Protein AF-A0A4R2H285-F1 (afdb_monomer_lite)

Radius of gyration: 14.03 Å; chains: 1; bounding box: 34×29×38 Å

Structure (mmCIF, N/CA/C/O backbone):
data_AF-A0A4R2H285-F1
#
_entry.id   AF-A0A4R2H285-F1
#
loop_
_atom_site.group_PDB
_atom_site.id
_atom_site.type_symbol
_atom_site.label_atom_id
_atom_site.label_alt_id
_atom_site.label_comp_id
_atom_site.label_asym_id
_atom_site.label_entity_id
_atom_site.label_seq_id
_atom_site.pdbx_PDB_ins_code
_atom_site.Cartn_x
_atom_site.Cartn_y
_atom_site.Cartn_z
_atom_site.occupancy
_atom_site.B_iso_or_equiv
_atom_site.auth_seq_id
_atom_site.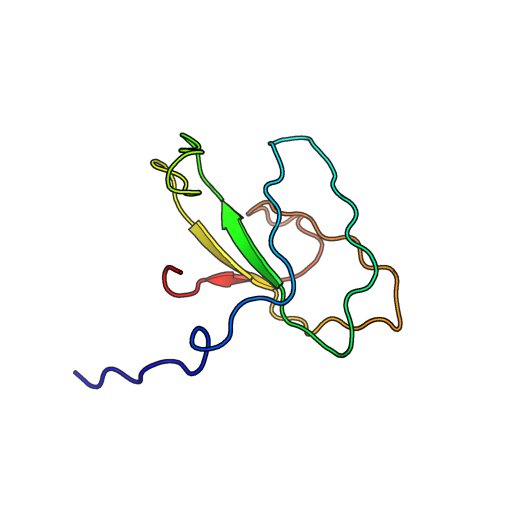auth_comp_id
_atom_site.auth_asym_id
_atom_site.auth_atom_id
_atom_site.pdbx_PDB_model_num
ATOM 1 N N . MET A 1 1 ? -19.263 9.099 -26.180 1.00 35.38 1 MET A N 1
ATOM 2 C CA . MET A 1 1 ? -18.834 8.548 -24.879 1.00 35.38 1 MET A CA 1
ATOM 3 C C . MET A 1 1 ? -18.143 7.230 -25.163 1.00 35.38 1 MET A C 1
ATOM 5 O O . MET A 1 1 ? -18.816 6.242 -25.419 1.00 35.38 1 MET A O 1
ATOM 9 N N . THR A 1 2 ? -16.819 7.233 -25.256 1.00 32.31 2 THR A N 1
ATOM 10 C CA . THR A 1 2 ? -16.048 6.020 -25.541 1.00 32.31 2 THR A CA 1
ATOM 11 C C . THR A 1 2 ? -15.544 5.514 -24.202 1.00 32.31 2 THR A C 1
ATOM 13 O O . THR A 1 2 ? -14.604 6.066 -23.643 1.00 32.31 2 THR A O 1
ATOM 16 N N . SER A 1 3 ? -16.235 4.519 -23.645 1.00 37.56 3 SER A N 1
ATOM 17 C CA . SER A 1 3 ? -15.724 3.750 -22.515 1.00 37.56 3 SER A CA 1
ATOM 18 C C . SER A 1 3 ? -14.556 2.917 -23.039 1.00 37.56 3 SER A C 1
ATOM 20 O O . SER A 1 3 ? -14.736 1.860 -23.641 1.00 37.56 3 SER A O 1
ATOM 22 N N . THR A 1 4 ? -13.344 3.445 -22.905 1.00 43.00 4 THR A N 1
ATOM 23 C CA . THR A 1 4 ? -12.126 2.644 -22.996 1.00 43.00 4 THR A CA 1
ATOM 24 C C . THR A 1 4 ? -12.076 1.781 -21.745 1.00 43.00 4 THR A C 1
ATOM 26 O O . THR A 1 4 ? -11.617 2.230 -20.699 1.00 43.00 4 THR A O 1
ATOM 29 N N . GLY A 1 5 ? -12.609 0.560 -21.838 1.00 38.88 5 GLY A N 1
ATOM 30 C CA . GLY A 1 5 ? -12.447 -0.449 -20.798 1.00 38.88 5 GLY A CA 1
ATOM 31 C C . GLY A 1 5 ? -10.962 -0.631 -20.489 1.00 38.88 5 GLY A C 1
ATOM 32 O O . GLY A 1 5 ? -10.174 -0.962 -21.376 1.00 38.88 5 GLY A O 1
ATOM 33 N N . HIS A 1 6 ? -10.582 -0.356 -19.244 1.00 51.59 6 HIS A N 1
ATOM 34 C CA . HIS A 1 6 ? -9.203 -0.413 -18.784 1.00 51.59 6 HIS A CA 1
ATOM 35 C C . HIS A 1 6 ? -8.767 -1.885 -18.619 1.00 51.59 6 HIS A C 1
ATOM 37 O O . HIS A 1 6 ? -9.460 -2.659 -17.948 1.00 51.59 6 HIS A O 1
ATOM 43 N N . PRO A 1 7 ? -7.634 -2.314 -19.200 1.00 49.41 7 PRO A N 1
ATOM 44 C CA . PRO A 1 7 ? -7.108 -3.662 -19.021 1.00 49.41 7 PRO A CA 1
ATOM 45 C C . PRO A 1 7 ? -6.436 -3.751 -17.645 1.00 49.41 7 PRO A C 1
ATOM 47 O O . PRO A 1 7 ? -5.227 -3.591 -17.536 1.00 49.41 7 PRO A O 1
ATOM 50 N N . GLY A 1 8 ? -7.213 -3.929 -16.575 1.00 48.91 8 GLY A N 1
ATOM 51 C CA . GLY A 1 8 ? -6.643 -3.890 -15.220 1.00 48.91 8 GLY A CA 1
ATOM 52 C C . GLY A 1 8 ? -7.218 -4.849 -14.189 1.00 48.91 8 GLY A C 1
ATOM 53 O O . GLY A 1 8 ? -6.532 -5.139 -13.217 1.00 48.91 8 GLY A O 1
ATOM 54 N N . LEU A 1 9 ? -8.429 -5.380 -14.378 1.00 54.31 9 LEU A N 1
ATOM 55 C CA . LEU A 1 9 ? -9.097 -6.121 -13.299 1.00 54.31 9 LEU A CA 1
ATOM 56 C C . LEU A 1 9 ? -9.645 -7.496 -13.679 1.00 54.31 9 LEU A C 1
ATOM 58 O O . LEU A 1 9 ? -10.485 -8.053 -12.975 1.00 54.31 9 LEU A O 1
ATOM 62 N N . LYS A 1 10 ? -9.198 -8.054 -14.808 1.00 51.28 10 LYS A N 1
ATOM 63 C CA . LYS A 1 10 ? -9.641 -9.390 -15.228 1.00 51.28 10 LYS A CA 1
ATOM 64 C C . LYS A 1 10 ? -8.838 -10.528 -14.587 1.00 51.28 10 LYS A C 1
ATOM 66 O O . LYS A 1 10 ? -9.285 -11.671 -14.635 1.00 51.28 10 LYS A O 1
ATOM 71 N N . ASP A 1 11 ? -7.718 -10.212 -13.939 1.00 66.62 11 ASP A N 1
ATOM 72 C CA . ASP A 1 11 ? -6.860 -11.185 -13.272 1.00 66.62 11 ASP A CA 1
ATOM 73 C C . ASP A 1 11 ? -7.045 -11.119 -11.755 1.00 66.62 11 ASP A C 1
ATOM 75 O O . ASP A 1 11 ? -6.976 -10.058 -11.132 1.00 66.62 11 ASP A O 1
ATOM 79 N N . ARG A 1 12 ? -7.298 -12.280 -11.141 1.00 80.19 12 ARG A N 1
ATOM 80 C CA . ARG A 1 12 ? -7.368 -12.405 -9.681 1.00 80.19 12 ARG A CA 1
ATOM 81 C C . ARG A 1 12 ? -6.020 -11.977 -9.089 1.00 80.19 12 ARG A C 1
ATOM 83 O O . ARG A 1 12 ? -4.992 -12.467 -9.561 1.00 80.19 12 ARG A O 1
ATOM 90 N N . PRO A 1 13 ? -5.997 -11.137 -8.039 1.00 88.44 13 PRO A N 1
ATOM 91 C CA . PRO A 1 13 ? -4.738 -10.723 -7.442 1.00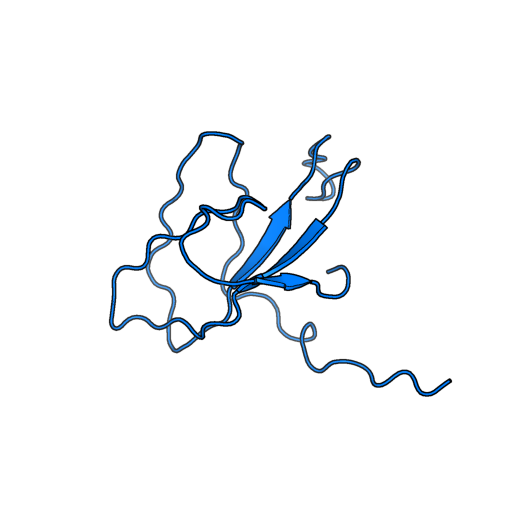 88.44 13 PRO A CA 1
ATOM 92 C C . PRO A 1 13 ? -4.000 -11.947 -6.894 1.00 88.44 13 PRO A C 1
ATOM 94 O O . PRO A 1 13 ? -4.614 -12.831 -6.291 1.00 88.44 13 PRO A O 1
ATOM 97 N N . GLN A 1 14 ? -2.675 -11.983 -7.064 1.00 90.25 14 GLN A N 1
ATOM 98 C CA . GLN A 1 14 ? -1.843 -13.039 -6.480 1.00 90.25 14 GLN A CA 1
ATOM 99 C C . GLN A 1 14 ? -1.973 -13.071 -4.948 1.00 90.25 14 GLN A C 1
ATOM 101 O O . GLN A 1 14 ? -1.908 -14.139 -4.340 1.00 90.25 14 GLN A O 1
ATOM 106 N N . ALA A 1 15 ? -2.175 -11.908 -4.327 1.00 89.94 15 ALA A N 1
ATOM 107 C CA . ALA A 1 15 ? -2.425 -11.777 -2.903 1.00 89.94 15 ALA A CA 1
ATOM 108 C C . ALA A 1 15 ? -3.260 -10.527 -2.604 1.00 89.94 15 ALA A C 1
ATOM 110 O O . ALA A 1 15 ? -3.185 -9.525 -3.311 1.00 89.94 15 ALA A O 1
ATOM 111 N N . SER A 1 16 ? -4.046 -10.588 -1.532 1.00 90.75 16 SER A N 1
ATOM 112 C CA . SER A 1 16 ? -4.809 -9.460 -1.003 1.00 90.75 16 SER A CA 1
ATOM 113 C C . SER A 1 16 ? -4.873 -9.587 0.513 1.00 90.75 16 SER A C 1
ATOM 115 O O . SER A 1 16 ? -5.094 -10.682 1.035 1.00 90.75 16 SER A O 1
ATOM 117 N N . ILE A 1 17 ? -4.649 -8.480 1.214 1.00 91.31 17 ILE A N 1
ATOM 118 C CA . ILE A 1 17 ? -4.651 -8.418 2.674 1.00 91.31 17 ILE A CA 1
ATOM 119 C C . ILE A 1 17 ? -5.444 -7.199 3.134 1.00 91.31 17 ILE A C 1
ATOM 121 O O . ILE A 1 17 ? -5.478 -6.174 2.457 1.00 91.31 17 ILE A O 1
ATOM 125 N N . TYR A 1 18 ? -6.058 -7.309 4.308 1.00 90.50 18 TYR A N 1
ATOM 126 C CA . TYR A 1 18 ? -6.624 -6.169 5.016 1.00 90.50 18 TYR A CA 1
ATOM 127 C C . TYR A 1 18 ? -5.621 -5.693 6.067 1.00 90.50 18 TYR A C 1
ATOM 129 O O . TYR A 1 18 ? -5.145 -6.491 6.877 1.00 90.50 18 TYR A O 1
ATOM 137 N N . VAL A 1 19 ? -5.315 -4.397 6.060 1.00 90.94 19 VAL A N 1
ATOM 138 C CA . VAL A 1 19 ? -4.427 -3.760 7.038 1.00 90.94 19 VAL A CA 1
ATOM 139 C C . VAL A 1 19 ? -5.242 -2.737 7.817 1.00 90.94 19 VAL A C 1
ATOM 141 O O . VAL A 1 19 ? -5.826 -1.825 7.236 1.00 90.94 19 VAL A O 1
ATOM 144 N N . ARG A 1 20 ? -5.312 -2.898 9.141 1.00 90.56 20 ARG A N 1
ATOM 145 C CA . ARG A 1 20 ? -5.974 -1.919 10.013 1.00 90.56 20 ARG A CA 1
ATOM 146 C C . ARG A 1 20 ? -5.151 -0.635 10.095 1.00 90.56 20 ARG A C 1
ATOM 148 O O . ARG A 1 20 ? -3.926 -0.665 9.984 1.00 90.56 20 ARG A O 1
ATOM 155 N N . ALA A 1 21 ? -5.827 0.482 10.356 1.00 86.62 21 ALA A N 1
ATOM 156 C CA . ALA A 1 21 ? -5.170 1.757 10.623 1.00 86.62 21 ALA A CA 1
ATOM 157 C C . ALA A 1 21 ? -4.083 1.608 11.706 1.00 86.62 21 ALA A C 1
ATOM 159 O O . ALA A 1 21 ? -4.236 0.832 12.654 1.00 86.62 21 ALA A O 1
ATOM 160 N N . SER A 1 22 ? -2.968 2.322 11.529 1.00 85.44 22 SER A N 1
ATOM 161 C CA . SER A 1 22 ? -1.789 2.291 12.413 1.00 85.44 22 SER A CA 1
ATOM 162 C C . SER A 1 22 ? -1.147 0.909 12.608 1.00 85.44 22 SER A C 1
ATOM 164 O O . SER A 1 22 ? -0.338 0.724 13.515 1.00 85.44 22 SER A O 1
ATOM 166 N N . SER A 1 23 ? -1.482 -0.066 11.761 1.00 89.38 23 SER A N 1
ATOM 167 C CA . SER A 1 23 ? -0.892 -1.406 11.776 1.00 89.38 23 SER A CA 1
ATOM 168 C C . SER A 1 23 ? 0.073 -1.593 10.609 1.00 89.38 23 SER A C 1
ATOM 170 O O . SER A 1 23 ? 0.031 -0.869 9.616 1.00 89.38 23 SER A O 1
ATOM 172 N N . LYS A 1 24 ? 0.945 -2.595 10.724 1.00 89.81 24 LYS A N 1
ATOM 173 C CA . LYS A 1 24 ? 1.849 -3.024 9.654 1.00 89.81 24 LYS A CA 1
ATOM 174 C C . LYS A 1 24 ? 1.534 -4.464 9.276 1.00 89.81 24 LYS A C 1
ATOM 176 O O . LYS A 1 24 ? 1.148 -5.256 10.133 1.00 89.81 24 L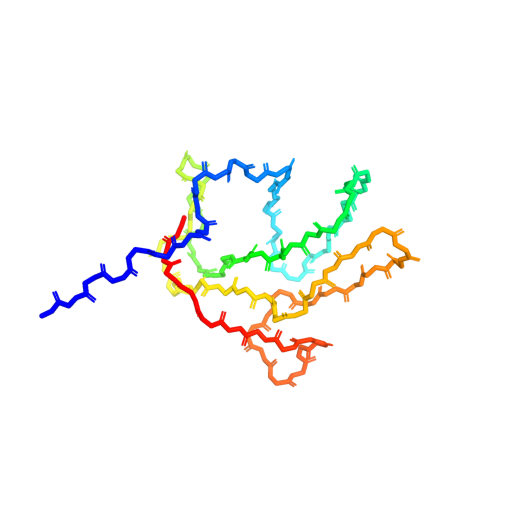YS A O 1
ATOM 181 N N . ALA A 1 25 ? 1.731 -4.796 8.009 1.00 91.19 25 ALA A N 1
ATOM 182 C CA . ALA A 1 25 ? 1.641 -6.158 7.516 1.00 91.19 25 ALA A CA 1
ATOM 183 C C . ALA A 1 25 ? 2.829 -6.442 6.598 1.00 91.19 25 ALA A C 1
ATOM 185 O O . ALA A 1 25 ? 3.228 -5.583 5.815 1.00 91.19 25 ALA A O 1
ATOM 186 N N . THR A 1 26 ? 3.365 -7.655 6.697 1.00 92.00 26 THR A N 1
ATOM 187 C CA . THR A 1 26 ? 4.443 -8.137 5.833 1.00 92.00 26 THR A CA 1
ATOM 188 C C . THR A 1 26 ? 3.898 -9.263 4.980 1.00 92.00 26 THR A C 1
ATOM 190 O O . THR A 1 26 ? 3.359 -10.239 5.501 1.00 92.00 26 THR A O 1
ATOM 193 N N . LEU A 1 27 ? 4.056 -9.131 3.669 1.00 89.44 27 LEU A 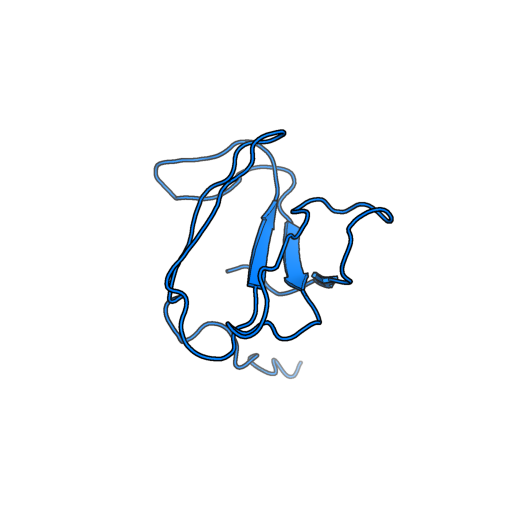N 1
ATOM 194 C CA . LEU A 1 27 ? 3.679 -10.146 2.702 1.00 89.44 27 LEU A CA 1
ATOM 195 C C . LEU A 1 27 ? 4.945 -10.656 2.016 1.00 89.44 27 LEU A C 1
ATOM 197 O O . LEU A 1 27 ? 5.726 -9.868 1.490 1.00 89.44 27 LEU A O 1
ATOM 201 N N . SER A 1 28 ? 5.155 -11.968 2.043 1.00 89.12 28 SER A N 1
ATOM 202 C CA . SER A 1 28 ? 6.320 -12.628 1.453 1.00 89.12 28 SER A CA 1
ATOM 203 C C . SER A 1 28 ? 5.901 -13.602 0.352 1.00 89.12 28 SER A C 1
ATOM 205 O O . SER A 1 28 ? 4.740 -13.997 0.251 1.00 89.12 28 SER A O 1
ATOM 207 N N . GLY A 1 29 ? 6.851 -13.981 -0.507 1.00 87.25 29 GLY A N 1
ATOM 208 C CA . GLY A 1 29 ? 6.610 -14.967 -1.566 1.00 87.25 29 GLY A CA 1
ATOM 209 C C . GLY A 1 29 ? 5.819 -14.445 -2.772 1.00 87.25 29 GLY A C 1
ATOM 210 O O . GLY A 1 29 ? 5.298 -15.249 -3.549 1.00 87.25 29 GLY A O 1
ATOM 211 N N . ILE A 1 30 ? 5.734 -13.123 -2.956 1.00 88.06 30 ILE A N 1
ATOM 212 C CA . ILE A 1 30 ? 5.225 -12.535 -4.200 1.00 88.06 30 ILE A CA 1
ATOM 213 C C . ILE A 1 30 ? 6.250 -12.767 -5.310 1.00 88.06 30 ILE A C 1
ATOM 215 O O . ILE A 1 30 ? 7.452 -12.628 -5.097 1.00 88.06 30 ILE A O 1
ATOM 219 N N . ARG A 1 31 ? 5.778 -13.214 -6.475 1.00 87.62 31 ARG A N 1
ATOM 220 C CA . ARG A 1 31 ? 6.628 -13.680 -7.575 1.00 87.62 31 ARG A CA 1
ATOM 221 C C . ARG A 1 31 ? 6.512 -12.723 -8.751 1.00 87.62 31 ARG A C 1
ATOM 223 O O . ARG A 1 31 ? 5.431 -12.212 -9.019 1.00 87.62 31 ARG A O 1
ATOM 230 N N . GLY A 1 32 ? 7.611 -12.558 -9.482 1.00 89.00 32 GLY A N 1
ATOM 231 C CA . GLY A 1 32 ? 7.668 -11.675 -10.644 1.00 89.00 32 GLY A CA 1
ATOM 232 C C . GLY A 1 32 ? 7.517 -10.199 -10.278 1.00 89.00 32 GLY A C 1
ATOM 233 O O . GLY A 1 32 ? 7.641 -9.812 -9.117 1.00 89.00 32 GLY A O 1
ATOM 234 N N . SER A 1 33 ? 7.269 -9.378 -11.293 1.00 91.06 33 SER A N 1
ATOM 235 C CA . SER A 1 33 ? 6.985 -7.956 -11.112 1.00 91.06 33 SER A CA 1
ATOM 236 C C . SER A 1 33 ? 5.484 -7.721 -11.014 1.00 91.06 33 SER A C 1
ATOM 238 O O . SER A 1 33 ? 4.717 -8.306 -11.781 1.00 91.06 33 SER A O 1
ATOM 240 N N . TYR A 1 34 ? 5.068 -6.822 -10.133 1.00 89.62 34 TYR A N 1
ATOM 241 C CA . TYR A 1 34 ? 3.665 -6.608 -9.800 1.00 89.62 34 TYR A CA 1
ATOM 242 C C . TYR A 1 34 ? 3.350 -5.127 -9.582 1.00 89.62 34 TYR A C 1
ATOM 244 O O . TYR A 1 34 ? 4.226 -4.306 -9.312 1.00 89.62 34 TYR A O 1
ATOM 252 N N . TYR A 1 35 ? 2.065 -4.802 -9.696 1.00 91.50 35 TYR A N 1
ATOM 253 C CA . TYR A 1 35 ? 1.512 -3.522 -9.273 1.00 91.50 35 TYR A CA 1
ATOM 254 C C . TYR A 1 35 ? 0.781 -3.702 -7.951 1.00 91.50 35 TYR A C 1
ATOM 256 O O . TYR A 1 35 ? 0.168 -4.744 -7.707 1.00 91.50 35 TYR A O 1
ATOM 264 N N . VAL A 1 36 ? 0.834 -2.678 -7.106 1.00 90.56 36 VAL A N 1
ATOM 265 C CA . VAL A 1 36 ? 0.087 -2.647 -5.852 1.00 90.56 36 VAL A CA 1
ATOM 266 C C . VAL A 1 36 ? -1.101 -1.715 -6.022 1.00 90.56 36 VAL A C 1
ATOM 268 O O . VAL A 1 36 ? -0.938 -0.527 -6.297 1.00 90.56 36 VAL A O 1
ATOM 271 N N . PHE A 1 37 ? -2.284 -2.285 -5.834 1.00 91.56 37 PHE A N 1
ATOM 272 C CA . PHE A 1 37 ? -3.552 -1.577 -5.741 1.00 91.56 37 PHE A CA 1
ATOM 273 C C . PHE A 1 37 ? -4.020 -1.631 -4.295 1.00 91.56 37 PHE A C 1
ATOM 275 O O . PHE A 1 37 ? -3.877 -2.668 -3.636 1.00 91.56 37 PHE A O 1
ATOM 282 N N . PHE A 1 38 ? -4.600 -0.549 -3.800 1.00 90.56 38 PHE A N 1
ATOM 283 C CA . PHE A 1 38 ? -5.146 -0.517 -2.454 1.00 90.56 38 PHE A CA 1
ATOM 284 C C . PHE A 1 38 ? -6.447 0.275 -2.400 1.00 90.56 38 PHE A C 1
ATOM 2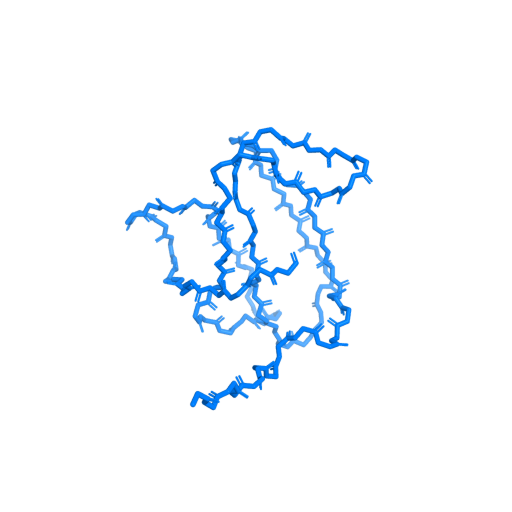86 O O . PHE A 1 38 ? -6.734 1.131 -3.235 1.00 90.56 38 PHE A O 1
ATOM 293 N N . LYS A 1 39 ? -7.255 -0.092 -1.408 1.00 90.19 39 LYS A N 1
ATOM 294 C CA . LYS A 1 39 ? -8.493 0.585 -1.049 1.00 90.19 39 LYS A CA 1
ATOM 295 C C . LYS A 1 39 ? -8.272 1.191 0.326 1.00 90.19 39 LYS A C 1
ATOM 297 O O . LYS A 1 39 ? -7.735 0.505 1.202 1.00 90.19 39 LYS A O 1
ATOM 302 N N . SER A 1 40 ? -8.718 2.417 0.535 1.00 90.75 40 SER A N 1
ATOM 303 C CA . SER A 1 40 ? -8.788 3.025 1.864 1.00 90.75 40 SER A CA 1
ATOM 304 C C . SER A 1 40 ? -10.194 3.536 2.128 1.00 90.75 40 SER A C 1
ATOM 306 O O . SER A 1 40 ? -10.935 3.821 1.192 1.00 90.75 40 SER A O 1
ATOM 308 N N . GLY A 1 41 ? -10.552 3.644 3.400 1.00 91.81 41 GLY A N 1
ATOM 309 C CA . GLY A 1 41 ? -11.836 4.171 3.827 1.00 91.81 41 GLY A CA 1
ATOM 310 C C . GLY A 1 41 ? -12.129 3.810 5.274 1.00 91.81 41 GLY A C 1
ATOM 311 O O . GLY A 1 41 ? -11.273 3.297 6.006 1.00 91.81 41 GLY A O 1
ATOM 312 N N . THR A 1 42 ? -13.362 4.067 5.672 1.00 92.56 42 THR A N 1
ATOM 313 C CA . THR A 1 42 ? -13.910 3.805 7.004 1.00 92.56 42 THR A CA 1
ATOM 314 C C . THR A 1 42 ? -15.091 2.829 6.890 1.00 92.56 42 THR A C 1
ATOM 316 O O . THR A 1 42 ? -15.483 2.417 5.794 1.00 92.56 42 THR A O 1
ATOM 319 N N . GLY A 1 43 ? -15.582 2.324 8.027 1.00 93.12 43 GLY A N 1
ATOM 320 C CA . GLY A 1 43 ? -16.671 1.338 8.037 1.00 93.12 43 GLY A CA 1
ATOM 321 C C . GLY A 1 43 ? -16.315 0.022 7.330 1.00 93.12 43 GLY A C 1
ATOM 322 O O . GLY A 1 43 ? -16.925 -0.352 6.335 1.00 93.12 43 GLY A O 1
ATOM 323 N N . TRP A 1 44 ? -15.284 -0.690 7.803 1.00 92.44 44 TRP A N 1
ATOM 324 C CA . TRP A 1 44 ? -14.915 -1.986 7.218 1.00 92.44 44 TRP A CA 1
ATOM 325 C C . TRP A 1 44 ? -16.035 -3.028 7.388 1.00 92.44 44 TRP A C 1
ATOM 327 O O . TRP A 1 44 ? -16.323 -3.467 8.504 1.00 92.44 44 TRP A O 1
ATOM 337 N N . ASP A 1 45 ? -16.598 -3.479 6.270 1.00 92.94 45 ASP A N 1
ATOM 338 C CA . ASP A 1 45 ? -17.533 -4.596 6.171 1.00 92.94 45 ASP A CA 1
ATOM 339 C C . ASP A 1 45 ? -16.757 -5.881 5.854 1.00 92.94 45 ASP A C 1
ATOM 341 O O . ASP A 1 45 ? -16.359 -6.144 4.715 1.00 92.94 45 ASP A O 1
ATOM 345 N N . ALA A 1 46 ? -16.536 -6.700 6.882 1.00 89.38 46 ALA A N 1
ATOM 346 C CA . ALA A 1 46 ? -15.788 -7.947 6.759 1.00 89.38 46 ALA A CA 1
ATOM 347 C C . ALA A 1 46 ? -16.505 -9.010 5.910 1.00 89.38 46 ALA A C 1
ATOM 349 O O . ALA A 1 46 ? -15.828 -9.840 5.298 1.00 89.38 46 ALA A O 1
ATOM 350 N N . ALA A 1 47 ? -17.842 -8.990 5.859 1.00 92.19 47 ALA A N 1
ATOM 351 C CA . ALA A 1 47 ? -18.620 -9.968 5.104 1.00 92.19 47 ALA A CA 1
ATOM 352 C C . ALA A 1 47 ? -18.454 -9.745 3.596 1.00 92.19 47 ALA A C 1
ATOM 354 O O . ALA A 1 47 ? -18.234 -10.698 2.849 1.00 92.19 47 ALA A O 1
ATOM 355 N N . ASN A 1 48 ? -18.472 -8.479 3.171 1.00 89.25 48 ASN A N 1
ATOM 356 C CA . ASN A 1 48 ? -18.323 -8.099 1.763 1.00 89.25 48 ASN A CA 1
ATOM 357 C C . ASN A 1 48 ? -16.900 -7.648 1.387 1.00 89.25 48 ASN A C 1
ATOM 359 O O . ASN A 1 48 ? -16.640 -7.345 0.225 1.00 89.25 48 ASN A O 1
ATOM 363 N N . ARG A 1 49 ? -15.972 -7.620 2.353 1.00 87.88 49 ARG A N 1
ATOM 364 C CA . ARG A 1 49 ? -14.560 -7.228 2.193 1.00 87.88 49 ARG A CA 1
ATOM 365 C C . ARG A 1 49 ? -14.385 -5.846 1.551 1.00 87.88 49 ARG A C 1
ATOM 367 O O . ARG A 1 49 ? -13.574 -5.675 0.637 1.00 87.88 49 ARG A O 1
ATOM 374 N N . ARG A 1 50 ? -15.150 -4.862 2.027 1.00 89.31 50 ARG A N 1
ATOM 375 C CA . ARG A 1 50 ? -15.151 -3.492 1.490 1.00 89.31 50 ARG A CA 1
ATOM 376 C C . ARG A 1 50 ? -15.281 -2.443 2.588 1.00 89.31 50 ARG A C 1
ATOM 378 O O . ARG A 1 50 ? -15.781 -2.733 3.668 1.00 89.31 50 ARG A O 1
ATOM 385 N N . PHE A 1 51 ? -14.862 -1.221 2.283 1.00 91.94 51 PHE A N 1
ATOM 386 C CA . PHE A 1 51 ? -15.218 -0.043 3.071 1.00 91.94 51 PHE A CA 1
ATOM 387 C C . PHE A 1 51 ? -16.619 0.432 2.675 1.00 91.94 51 PHE A C 1
ATOM 389 O O . PHE A 1 51 ? -17.045 0.231 1.532 1.00 91.94 51 PHE A O 1
ATOM 396 N N . THR A 1 52 ? -17.355 1.006 3.624 1.00 95.06 52 THR A N 1
ATOM 397 C CA . THR A 1 52 ? -18.703 1.547 3.384 1.00 95.06 52 THR A CA 1
ATOM 398 C C . THR A 1 52 ? -18.728 3.069 3.333 1.00 95.06 52 THR A C 1
ATOM 400 O O . THR A 1 52 ? -19.720 3.634 2.883 1.00 95.06 52 THR A O 1
ATOM 403 N N . GLU A 1 53 ? -17.652 3.719 3.773 1.00 94.12 53 GLU A N 1
ATOM 404 C CA . GLU A 1 53 ? -17.530 5.169 3.928 1.00 94.12 53 GLU A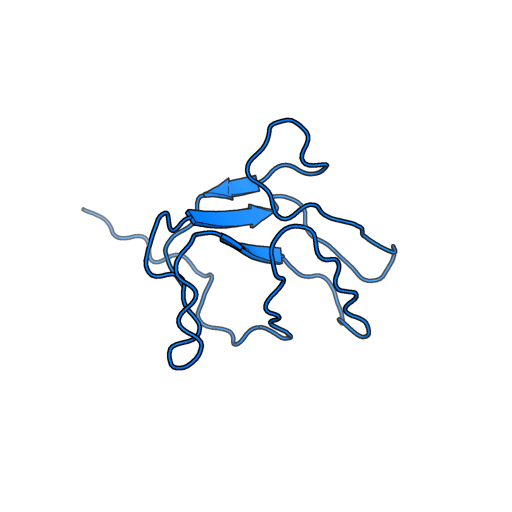 CA 1
ATOM 405 C C . GLU A 1 53 ? -16.137 5.630 3.459 1.00 94.12 53 GLU A C 1
ATOM 407 O O . GLU A 1 53 ? -15.179 4.850 3.481 1.00 94.12 53 GLU A O 1
ATOM 412 N N . ASP A 1 54 ? -16.037 6.875 2.978 1.00 90.56 54 ASP A N 1
ATOM 413 C CA . ASP A 1 54 ? -14.789 7.539 2.550 1.00 90.56 54 ASP A CA 1
ATOM 414 C C . ASP A 1 54 ? -13.884 6.697 1.629 1.00 90.56 54 ASP A C 1
ATOM 416 O O . ASP A 1 54 ? -12.659 6.674 1.762 1.00 90.56 54 ASP A O 1
ATOM 420 N N . CYS A 1 55 ? -14.498 5.955 0.705 1.00 90.44 55 CYS A N 1
ATOM 421 C CA . CYS A 1 55 ? -13.797 5.000 -0.145 1.00 90.44 55 CYS A CA 1
ATOM 422 C C . CYS A 1 55 ? -12.889 5.706 -1.161 1.00 90.44 55 CYS A C 1
ATOM 424 O O . CYS A 1 55 ? -13.353 6.539 -1.938 1.00 90.44 55 CYS A O 1
ATOM 426 N N . ALA A 1 56 ? -11.622 5.303 -1.205 1.00 89.75 56 ALA A N 1
ATOM 427 C CA . ALA A 1 56 ? -10.676 5.670 -2.253 1.00 89.75 56 ALA A CA 1
ATOM 428 C C . ALA A 1 56 ? -10.017 4.416 -2.835 1.00 89.75 56 ALA A C 1
ATOM 430 O O . ALA A 1 56 ? -9.815 3.421 -2.127 1.00 89.75 56 ALA A O 1
ATOM 431 N N . TYR A 1 57 ? -9.694 4.483 -4.124 1.00 91.19 57 TYR A N 1
ATOM 432 C CA . TYR A 1 57 ? -9.120 3.392 -4.903 1.00 91.19 57 TYR A CA 1
ATOM 433 C C . TYR A 1 57 ? -7.890 3.917 -5.624 1.00 91.19 57 TYR A C 1
ATOM 435 O O . TYR A 1 57 ? -7.976 4.829 -6.445 1.00 91.19 57 TYR A O 1
ATOM 443 N N . GLU A 1 58 ? -6.737 3.352 -5.295 1.00 90.19 58 GLU A N 1
ATOM 444 C CA . GLU A 1 58 ? -5.456 3.881 -5.744 1.00 90.19 58 GLU A CA 1
ATOM 445 C C . GLU A 1 58 ? -4.530 2.748 -6.185 1.00 90.19 58 GLU A C 1
ATOM 447 O O . GLU A 1 58 ? -4.629 1.594 -5.742 1.00 90.19 58 GLU A O 1
ATOM 452 N N . ARG A 1 59 ? -3.599 3.095 -7.067 1.00 90.38 59 ARG A N 1
ATOM 453 C CA . ARG A 1 59 ? -2.492 2.242 -7.494 1.00 90.38 59 ARG A CA 1
ATOM 454 C C . ARG A 1 59 ? -1.197 3.019 -7.324 1.00 90.38 59 ARG A C 1
ATOM 456 O O . ARG A 1 59 ? -1.132 4.183 -7.700 1.00 90.38 59 ARG A O 1
ATOM 463 N N . TYR A 1 60 ? -0.152 2.371 -6.825 1.00 89.50 60 TYR A N 1
ATOM 464 C CA . TYR A 1 60 ? 1.193 2.942 -6.911 1.00 89.50 60 TYR A CA 1
ATOM 465 C C . TYR A 1 60 ? 1.650 3.014 -8.366 1.00 89.50 60 TYR A C 1
ATOM 467 O O . TYR A 1 60 ? 1.478 2.056 -9.128 1.00 89.50 60 TYR A O 1
ATOM 475 N N . ASP A 1 61 ? 2.250 4.136 -8.753 1.00 88.06 61 ASP A N 1
ATOM 476 C CA . ASP A 1 61 ? 2.694 4.333 -10.135 1.00 88.06 61 ASP A CA 1
ATOM 477 C C . ASP A 1 61 ? 3.874 3.426 -10.486 1.00 88.06 61 ASP A C 1
ATOM 479 O O . ASP A 1 61 ? 3.964 2.923 -11.611 1.00 88.06 61 ASP A O 1
ATOM 483 N N . GLU A 1 62 ? 4.719 3.163 -9.491 1.00 87.56 62 GLU A N 1
ATOM 484 C CA . GLU A 1 62 ? 5.872 2.279 -9.578 1.00 87.56 62 GLU A CA 1
ATOM 485 C C . GLU A 1 62 ? 5.474 0.814 -9.791 1.00 87.56 62 GLU A C 1
ATOM 487 O O . GLU A 1 62 ? 4.476 0.302 -9.272 1.00 87.56 62 GLU A O 1
ATOM 492 N N . ARG A 1 63 ? 6.312 0.116 -10.560 1.00 89.81 63 ARG A N 1
ATOM 493 C CA . ARG A 1 63 ? 6.255 -1.335 -10.702 1.00 89.81 63 ARG A CA 1
ATOM 494 C C . ARG A 1 63 ? 7.215 -1.949 -9.690 1.00 89.81 63 ARG A C 1
ATOM 496 O O . ARG A 1 63 ? 8.403 -1.652 -9.720 1.00 89.81 63 ARG A O 1
ATOM 503 N N . PHE A 1 64 ? 6.697 -2.824 -8.838 1.00 88.56 64 PHE A N 1
ATOM 504 C CA . PHE A 1 64 ? 7.473 -3.511 -7.812 1.00 88.56 64 PHE A CA 1
ATOM 505 C C . PHE A 1 64 ? 7.972 -4.856 -8.327 1.00 88.56 64 PHE A C 1
ATOM 507 O O . PHE A 1 64 ? 7.401 -5.441 -9.253 1.00 88.56 64 PHE A O 1
ATOM 514 N N . ASP A 1 65 ? 9.014 -5.375 -7.691 1.00 88.00 65 ASP A N 1
ATOM 515 C CA . ASP A 1 65 ? 9.547 -6.705 -7.948 1.00 88.00 65 ASP A CA 1
ATOM 516 C C . ASP A 1 65 ? 10.253 -7.272 -6.707 1.00 88.00 65 ASP A C 1
ATOM 518 O O . ASP A 1 65 ? 10.440 -6.587 -5.699 1.00 88.00 65 ASP A O 1
ATOM 522 N N . GLY A 1 66 ? 10.625 -8.551 -6.789 1.00 79.31 66 GLY A N 1
ATOM 523 C CA . GLY A 1 66 ? 11.288 -9.282 -5.709 1.00 79.31 66 GLY A CA 1
ATOM 524 C C . GLY A 1 66 ? 12.785 -9.002 -5.544 1.00 79.31 66 GLY A C 1
ATOM 525 O O . GLY A 1 66 ? 13.424 -9.692 -4.754 1.00 79.31 66 GLY A O 1
ATOM 526 N N . SER A 1 67 ? 13.362 -8.043 -6.274 1.00 80.56 67 SER A N 1
ATOM 527 C CA . SER A 1 67 ? 14.790 -7.702 -6.161 1.00 80.56 67 SER A CA 1
ATOM 528 C C . SER A 1 67 ? 15.084 -6.896 -4.895 1.00 80.56 67 SER A C 1
ATOM 530 O O . SER A 1 67 ? 16.222 -6.880 -4.429 1.00 80.56 67 SER A O 1
ATOM 532 N N . PHE A 1 68 ? 14.065 -6.248 -4.320 1.00 77.75 68 PHE A N 1
ATOM 533 C CA . PHE A 1 68 ? 14.185 -5.406 -3.133 1.00 77.75 68 PHE A CA 1
ATOM 534 C C . PHE A 1 68 ? 13.112 -5.730 -2.092 1.00 77.75 68 PHE A C 1
ATOM 536 O O . PHE A 1 68 ? 12.010 -6.179 -2.407 1.00 77.75 68 PHE A O 1
ATOM 543 N N . ASN A 1 69 ? 13.430 -5.447 -0.828 1.00 80.75 69 ASN A N 1
ATOM 544 C CA . ASN A 1 69 ? 12.446 -5.445 0.250 1.00 80.75 69 ASN A CA 1
ATOM 545 C C . ASN A 1 69 ? 11.768 -4.075 0.289 1.00 80.75 69 ASN A C 1
ATOM 547 O O . ASN A 1 69 ? 12.326 -3.111 0.814 1.00 80.75 69 ASN A O 1
ATOM 551 N N . TRP A 1 70 ? 10.574 -3.990 -0.283 1.00 83.38 70 TRP A N 1
ATOM 552 C CA . TRP A 1 70 ? 9.812 -2.749 -0.333 1.00 83.38 70 TRP A CA 1
ATOM 553 C C . TRP A 1 70 ? 9.044 -2.502 0.967 1.00 83.38 70 TRP A C 1
ATOM 555 O O . TRP A 1 70 ? 8.448 -3.412 1.542 1.00 83.38 70 TRP A O 1
ATOM 565 N N . SER A 1 71 ? 9.012 -1.241 1.395 1.00 86.12 71 SER A N 1
ATOM 566 C CA . SER A 1 71 ? 8.105 -0.746 2.429 1.00 86.12 71 SER A CA 1
ATOM 567 C C . SER A 1 71 ? 7.298 0.396 1.832 1.00 86.12 71 SER A C 1
ATOM 569 O O . SER A 1 71 ? 7.876 1.333 1.291 1.00 86.12 71 SER A O 1
ATOM 571 N N . ILE A 1 72 ? 5.974 0.321 1.927 1.00 82.75 72 ILE A N 1
ATOM 572 C CA . ILE A 1 72 ? 5.048 1.299 1.346 1.00 82.75 72 ILE A CA 1
ATOM 573 C C . ILE A 1 72 ? 4.010 1.731 2.382 1.00 82.75 72 ILE A C 1
ATOM 575 O O . ILE A 1 72 ? 3.624 0.948 3.252 1.00 82.75 72 ILE A O 1
ATOM 579 N N . SER A 1 73 ? 3.573 2.985 2.300 1.00 83.50 73 SER A N 1
ATOM 580 C CA . SER A 1 73 ? 2.594 3.572 3.222 1.00 83.50 73 SER A CA 1
ATOM 581 C C . SER A 1 73 ? 1.220 3.678 2.564 1.00 83.50 73 SER A C 1
ATOM 583 O O . SER A 1 73 ? 1.076 4.390 1.577 1.00 83.50 73 SER A O 1
ATOM 585 N N . LEU A 1 74 ? 0.205 3.022 3.136 1.00 78.50 74 LEU A N 1
ATOM 586 C CA . LEU A 1 74 ? -1.165 2.928 2.594 1.00 78.50 74 LEU A CA 1
ATOM 587 C C . LEU A 1 74 ? -2.040 4.168 2.881 1.00 78.50 74 LEU A C 1
ATOM 589 O O . LEU A 1 74 ? -3.246 4.042 3.086 1.00 78.50 74 LEU A O 1
ATOM 593 N N . ALA A 1 75 ? -1.442 5.356 2.981 1.00 69.81 75 ALA A N 1
ATOM 594 C CA . ALA A 1 75 ? -2.146 6.583 3.343 1.00 69.81 75 ALA A CA 1
ATOM 595 C C . ALA A 1 75 ? -2.039 7.633 2.236 1.00 69.81 75 ALA A C 1
ATOM 597 O O . ALA A 1 75 ? -0.939 7.940 1.776 1.00 69.81 75 ALA A O 1
ATOM 598 N N . ARG A 1 76 ? -3.176 8.260 1.912 1.00 58.34 76 ARG A N 1
ATOM 599 C CA . ARG A 1 76 ? -3.283 9.454 1.067 1.00 58.34 76 ARG A CA 1
ATOM 600 C C . ARG A 1 76 ? -2.681 10.665 1.784 1.00 58.34 76 ARG A C 1
ATOM 602 O O . ARG A 1 76 ? -3.397 11.521 2.296 1.00 58.34 76 ARG A O 1
ATOM 609 N N . THR A 1 77 ? -1.359 10.730 1.896 1.00 52.44 77 THR A N 1
ATOM 610 C CA . THR A 1 77 ? -0.678 11.940 2.374 1.00 52.44 77 THR A CA 1
ATOM 611 C C . THR A 1 77 ? 0.536 12.256 1.505 1.00 52.44 77 THR A C 1
ATOM 613 O O . THR A 1 77 ? 1.184 11.327 1.026 1.00 52.44 77 THR A O 1
ATOM 616 N N . PRO A 1 78 ? 0.905 13.544 1.355 1.00 45.00 78 PRO A N 1
ATOM 617 C CA . PRO A 1 78 ? 2.128 13.967 0.659 1.00 45.00 78 PRO A CA 1
ATOM 618 C C . PRO A 1 78 ? 3.430 13.353 1.209 1.00 45.00 78 PRO A C 1
ATOM 620 O O . PRO A 1 78 ? 4.471 13.459 0.575 1.00 45.00 78 PRO A O 1
ATOM 623 N N . LEU A 1 79 ? 3.375 12.747 2.400 1.00 44.66 79 LEU A N 1
ATOM 624 C CA . LEU A 1 79 ? 4.480 12.070 3.085 1.00 44.66 79 LEU A CA 1
ATOM 625 C C . LEU A 1 79 ? 4.531 10.556 2.809 1.00 44.66 79 LEU A C 1
ATOM 627 O O . LEU A 1 79 ? 5.407 9.871 3.338 1.00 44.66 79 LEU A O 1
ATOM 631 N N . GLY A 1 80 ? 3.602 10.022 2.008 1.00 59.72 80 GLY A N 1
ATOM 632 C CA . GLY A 1 80 ? 3.707 8.673 1.462 1.00 59.72 80 GLY A CA 1
ATOM 633 C C . GLY A 1 80 ? 4.986 8.538 0.635 1.00 59.72 80 GLY A C 1
ATOM 634 O O . GLY A 1 80 ? 5.372 9.443 -0.096 1.00 59.72 80 GLY A O 1
ATOM 635 N N . ASN A 1 81 ? 5.678 7.412 0.774 1.00 70.25 81 ASN A N 1
ATOM 636 C CA . ASN A 1 81 ? 7.024 7.247 0.227 1.00 70.25 81 ASN A CA 1
ATOM 637 C C . ASN A 1 81 ? 7.071 6.857 -1.262 1.00 70.25 81 ASN A C 1
ATOM 639 O O . ASN A 1 81 ? 8.161 6.605 -1.765 1.00 70.25 81 ASN A O 1
ATOM 643 N N . ALA A 1 82 ? 5.922 6.773 -1.939 1.00 75.50 82 ALA A N 1
ATOM 644 C CA . ALA A 1 82 ? 5.824 6.485 -3.367 1.00 75.50 82 ALA A CA 1
ATOM 645 C C . ALA A 1 82 ? 4.559 7.138 -3.964 1.00 75.50 82 ALA A C 1
ATOM 647 O O . ALA A 1 82 ? 3.529 7.188 -3.281 1.00 75.50 82 ALA A O 1
ATOM 648 N N . PRO A 1 83 ? 4.621 7.639 -5.211 1.00 81.50 83 PRO A N 1
ATOM 649 C CA . PRO A 1 83 ? 3.489 8.267 -5.881 1.00 81.50 83 PRO A CA 1
ATOM 650 C C . PRO A 1 83 ? 2.387 7.252 -6.205 1.00 81.50 83 PRO A C 1
ATOM 652 O O . PRO A 1 83 ? 2.640 6.063 -6.437 1.00 81.50 83 PRO A O 1
ATOM 655 N N . THR A 1 84 ? 1.149 7.739 -6.204 1.00 87.56 84 THR A N 1
ATOM 656 C CA . THR A 1 84 ? -0.051 6.946 -6.475 1.00 87.56 84 THR A CA 1
ATOM 657 C C . THR A 1 84 ? -0.981 7.699 -7.418 1.00 87.56 84 THR A C 1
ATOM 659 O O . THR A 1 84 ? -1.031 8.931 -7.402 1.00 87.56 84 THR A O 1
ATOM 662 N N . SER A 1 85 ? -1.730 6.938 -8.210 1.00 89.81 85 SER A N 1
ATOM 663 C CA . SER A 1 85 ? -2.788 7.428 -9.091 1.00 89.81 85 SER A CA 1
ATOM 664 C C . SER A 1 85 ? -4.136 6.839 -8.683 1.00 89.81 85 SER A C 1
ATOM 666 O O . SER A 1 85 ? -4.225 5.657 -8.335 1.00 89.81 85 SER A O 1
ATOM 668 N N . GLU A 1 86 ? -5.186 7.654 -8.778 1.00 90.31 86 GLU A N 1
ATOM 669 C CA . GLU A 1 86 ? -6.572 7.208 -8.620 1.00 90.31 86 GLU A CA 1
ATOM 670 C C . GLU A 1 86 ? -6.959 6.254 -9.758 1.00 90.31 86 GLU A C 1
ATOM 672 O O . GLU A 1 86 ? -6.540 6.421 -10.909 1.00 90.31 86 GLU A O 1
ATOM 677 N N . VAL A 1 87 ? -7.740 5.228 -9.425 1.00 90.94 87 VAL A N 1
ATOM 678 C CA . VAL A 1 87 ? -8.222 4.214 -10.370 1.00 90.94 87 VAL A CA 1
ATOM 679 C C . VAL A 1 87 ? -9.709 3.938 -10.157 1.00 90.94 87 VAL A C 1
ATOM 681 O O . VAL A 1 87 ? -10.276 4.286 -9.123 1.00 90.94 87 VAL A O 1
ATOM 684 N N . ASP A 1 88 ? -10.335 3.264 -11.123 1.00 89.44 88 ASP A N 1
ATOM 685 C CA . ASP A 1 88 ? -11.712 2.789 -10.982 1.00 89.44 88 ASP A CA 1
ATOM 686 C C . ASP A 1 88 ? -11.865 1.821 -9.795 1.00 89.44 88 ASP A C 1
ATOM 688 O O . ASP A 1 88 ? -10.936 1.103 -9.406 1.00 89.44 88 ASP A O 1
ATOM 692 N N . ALA A 1 89 ? -13.079 1.762 -9.246 1.00 86.12 89 ALA A N 1
ATOM 693 C CA . ALA A 1 89 ? -13.413 0.835 -8.174 1.00 86.12 89 ALA A CA 1
ATOM 694 C C . ALA A 1 89 ? -13.240 -0.637 -8.600 1.00 86.12 89 ALA A C 1
ATOM 696 O O . ALA A 1 89 ? -13.573 -1.030 -9.720 1.00 86.12 89 ALA A O 1
ATOM 697 N N . PHE A 1 90 ? -12.764 -1.455 -7.658 1.00 82.56 90 PHE A N 1
ATOM 698 C CA . PHE A 1 90 ? -12.480 -2.885 -7.817 1.00 82.56 90 PHE A CA 1
ATOM 699 C C . PHE A 1 90 ? -12.867 -3.696 -6.580 1.00 82.56 90 PHE A C 1
ATOM 701 O O . PHE A 1 90 ? -13.270 -3.086 -5.560 1.00 82.56 90 PHE A O 1
#

Organism: NCBI:txid2512223

Foldseek 3Di:
DDPPPDPDPPDDDPDDDDADPPGDDDDDDDAAKDKDKDWDADCQDPVVRDHPGPIFIKIFPDIDHPPDDDDFDPDPDPPTPTDIDGDDDD

Secondary structure (DSSP, 8-state):
------TTSSS--S------TT---------S-B--EEEEEEEEETTTTEEEEEEEEEEESSPB-TTS------S-STT-SS-EEE----

pLDDT: mean 80.84, std 16.34, range [32.31, 95.06]

Sequence (90 aa):
MTSTGHPGLKDRPQASIYVRASSKATLSGIRGSYYVFFKSGTGWDAANRRFTEDCAYERYDERFDGSFNWSISLARTPLGNAPTSEVDAF